Protein AF-A0A818PKW3-F1 (afdb_monomer)

Mean predicted aligned error: 14.07 Å

Sequence (128 aa):
MEVMKCEEEMNSKTYQTRYNPNQRHDAQWANEWRQYKWPSREHIVLNINLSKNLSPDHGSAIRADYCSFWLDFIPKIASATSNISDEETRWKHEFRQYQERIQQWDYYYTKYLELLEKNGEKLLNCIG

Secondary structure (DSSP, 8-state):
-HHHHHHHHHTSHHHHHHS-GGG-TT-TTTTT-PPP-TTT-EEE---TTTTT-SS--EEESTTHHHHHIIIIIHHHHHHHTTTHHHHHHHHHHHHHHHHHHHHHHHHHHHHHHHHHHHHHHHHHTT--

Solvent-accessible surface area (backbone atoms only — not comparable to full-atom values): 7620 Å² total; per-residue (Å²): 117,66,71,61,52,53,53,56,55,58,67,32,70,69,44,54,61,77,73,38,81,40,72,42,90,87,45,81,40,27,85,67,75,67,76,69,40,90,88,66,38,42,42,73,59,90,55,94,55,48,89,76,36,73,66,71,52,70,50,57,49,81,61,46,67,61,50,43,42,64,70,54,48,48,56,51,51,54,63,74,53,66,54,50,69,58,52,51,52,49,48,58,51,54,48,52,56,48,51,54,50,50,53,53,48,51,53,54,51,52,53,50,51,56,46,42,75,76,37,46,76,61,56,59,64,73,79,110

pLDDT: mean 80.1, std 14.11, range [45.66, 97.25]

Structure (mmCIF, N/CA/C/O backbone):
data_AF-A0A818PKW3-F1
#
_entry.id   AF-A0A818PKW3-F1
#
loop_
_atom_site.group_PDB
_atom_site.id
_atom_site.type_symbol
_atom_site.label_atom_id
_atom_site.label_alt_id
_atom_site.label_comp_id
_atom_site.label_asym_id
_atom_site.label_entity_id
_atom_site.label_seq_id
_atom_site.pdbx_PDB_ins_code
_atom_site.Cartn_x
_atom_site.Cartn_y
_atom_site.Cartn_z
_atom_site.occupancy
_atom_site.B_iso_or_equiv
_atom_site.auth_seq_id
_atom_site.auth_comp_id
_atom_site.auth_asym_id
_atom_site.auth_atom_id
_atom_site.pdbx_PDB_model_num
ATOM 1 N N . MET A 1 1 ? -3.828 -9.041 -21.443 1.00 46.94 1 MET A N 1
ATOM 2 C CA . MET A 1 1 ? -3.913 -9.358 -22.889 1.00 46.94 1 MET A CA 1
ATOM 3 C C . MET A 1 1 ? -3.325 -8.244 -23.755 1.00 46.94 1 MET A C 1
ATOM 5 O O . MET A 1 1 ? -2.745 -8.557 -24.781 1.00 46.94 1 MET A O 1
ATOM 9 N N . GLU A 1 2 ? -3.407 -6.974 -23.339 1.00 50.31 2 GLU A N 1
ATOM 10 C CA . GLU A 1 2 ? -2.844 -5.836 -24.093 1.00 50.31 2 GLU A CA 1
ATOM 11 C C . GLU A 1 2 ? -1.308 -5.758 -24.078 1.00 50.31 2 GLU A C 1
ATOM 13 O O . GLU A 1 2 ? -0.715 -5.494 -25.115 1.00 50.31 2 GLU A O 1
ATOM 18 N N . VAL A 1 3 ? -0.646 -6.083 -22.958 1.00 53.44 3 VAL A N 1
ATOM 19 C CA . VAL A 1 3 ? 0.834 -6.055 -22.869 1.00 53.44 3 VAL A CA 1
ATOM 20 C C . VAL A 1 3 ? 1.493 -7.025 -23.863 1.00 53.44 3 VAL A C 1
ATOM 22 O O . VAL A 1 3 ? 2.476 -6.668 -24.502 1.00 53.44 3 VAL A O 1
ATOM 25 N N . MET A 1 4 ? 0.907 -8.214 -24.061 1.00 53.56 4 MET A N 1
ATOM 26 C CA . MET A 1 4 ? 1.422 -9.206 -25.019 1.00 53.56 4 MET A CA 1
ATOM 27 C C . MET A 1 4 ? 1.264 -8.752 -26.478 1.00 53.56 4 MET A C 1
ATOM 29 O O . MET A 1 4 ? 2.144 -9.013 -27.288 1.00 53.56 4 MET A O 1
ATOM 33 N N . LYS A 1 5 ? 0.192 -8.014 -26.811 1.00 57.31 5 LYS A N 1
ATOM 34 C CA . LYS A 1 5 ? 0.007 -7.447 -28.159 1.00 57.31 5 LYS A CA 1
ATOM 35 C C . LYS A 1 5 ? 1.067 -6.395 -28.490 1.00 57.31 5 LYS A C 1
ATOM 37 O O . LYS A 1 5 ? 1.607 -6.404 -29.591 1.00 57.31 5 LYS A O 1
ATOM 42 N N . CYS A 1 6 ? 1.411 -5.532 -27.533 1.00 59.91 6 CYS A N 1
ATOM 43 C CA . CYS A 1 6 ? 2.473 -4.541 -27.726 1.00 59.91 6 CYS A CA 1
ATOM 44 C C . CYS A 1 6 ? 3.849 -5.199 -27.924 1.00 59.91 6 CYS A C 1
ATOM 46 O O . CYS A 1 6 ? 4.637 -4.742 -28.750 1.00 59.91 6 CYS A O 1
ATOM 48 N N . GLU A 1 7 ? 4.141 -6.284 -27.198 1.00 61.38 7 GLU A N 1
ATOM 49 C CA . GLU A 1 7 ? 5.390 -7.037 -27.376 1.00 61.38 7 GLU A CA 1
ATOM 50 C C . GLU A 1 7 ? 5.480 -7.697 -28.762 1.00 61.38 7 GLU A C 1
ATOM 52 O O . GLU A 1 7 ? 6.546 -7.675 -29.381 1.00 61.38 7 GLU A O 1
ATOM 57 N N . GLU A 1 8 ? 4.377 -8.237 -29.285 1.00 64.69 8 GLU A N 1
ATOM 58 C CA . GLU A 1 8 ? 4.316 -8.811 -30.636 1.00 64.69 8 GLU A CA 1
ATOM 59 C C . GLU A 1 8 ? 4.541 -7.752 -31.731 1.00 64.69 8 GLU A C 1
ATOM 61 O O . GLU A 1 8 ? 5.313 -7.982 -32.666 1.00 64.69 8 GLU A O 1
ATOM 66 N N . GLU A 1 9 ? 3.950 -6.562 -31.592 1.00 65.81 9 GLU A N 1
ATOM 67 C CA . GLU A 1 9 ? 4.135 -5.446 -32.532 1.00 65.81 9 GLU A CA 1
ATOM 68 C C . GLU A 1 9 ? 5.569 -4.888 -32.510 1.00 65.81 9 GLU A C 1
ATOM 70 O O . GLU A 1 9 ? 6.169 -4.668 -33.572 1.00 65.81 9 GLU A O 1
ATOM 75 N N . MET A 1 10 ? 6.163 -4.734 -31.318 1.00 62.53 10 MET A N 1
ATOM 76 C CA . MET A 1 10 ? 7.562 -4.312 -31.148 1.00 62.53 10 MET A CA 1
ATOM 77 C C . MET A 1 10 ? 8.569 -5.345 -31.676 1.00 62.53 10 MET A C 1
ATOM 79 O O . MET A 1 10 ? 9.674 -4.980 -32.085 1.00 62.53 10 MET A O 1
ATOM 83 N N . ASN A 1 11 ? 8.199 -6.628 -31.697 1.00 65.19 11 ASN A N 1
ATOM 84 C CA . ASN A 1 11 ? 9.014 -7.709 -32.256 1.00 65.19 11 ASN A CA 1
ATOM 85 C C . ASN A 1 11 ? 8.860 -7.879 -33.776 1.00 65.19 11 ASN A C 1
ATOM 87 O O . ASN A 1 11 ? 9.552 -8.706 -34.375 1.00 65.19 11 ASN A O 1
ATOM 91 N N . SER A 1 12 ? 7.997 -7.096 -34.432 1.00 72.69 12 SER A N 1
ATOM 92 C CA . SER A 1 12 ? 7.882 -7.127 -35.889 1.00 72.69 12 SER A CA 1
ATOM 93 C C . SER A 1 12 ? 9.168 -6.626 -36.565 1.00 72.69 12 SER A C 1
ATOM 95 O O . SER A 1 12 ? 9.779 -5.636 -36.152 1.00 72.69 12 SER A O 1
ATOM 97 N N . LYS A 1 13 ? 9.573 -7.282 -37.665 1.00 63.97 13 LYS A N 1
ATOM 98 C CA . LYS A 1 13 ? 10.783 -6.912 -38.430 1.00 63.97 13 LYS A CA 1
ATOM 99 C C . LYS A 1 13 ? 10.773 -5.444 -38.868 1.00 63.97 13 LYS A C 1
ATOM 101 O O . LYS A 1 13 ? 11.811 -4.790 -38.863 1.00 63.97 13 LYS A O 1
ATOM 106 N N . THR A 1 14 ? 9.606 -4.911 -39.217 1.00 63.41 14 THR A N 1
ATOM 107 C CA . THR A 1 14 ? 9.441 -3.520 -39.654 1.00 63.41 14 THR A CA 1
ATOM 108 C C . THR A 1 14 ? 9.712 -2.532 -38.516 1.00 63.41 14 THR A C 1
ATOM 110 O O . THR A 1 14 ? 10.406 -1.535 -38.725 1.00 63.41 14 THR A O 1
ATOM 113 N N . TYR A 1 15 ? 9.237 -2.830 -37.301 1.00 68.00 15 TYR A N 1
ATOM 114 C CA . TYR A 1 15 ? 9.481 -2.008 -36.115 1.00 68.00 15 TYR A CA 1
ATOM 115 C C . TYR A 1 15 ? 10.957 -2.055 -35.696 1.00 68.00 15 TYR A C 1
ATOM 117 O O . TYR A 1 15 ? 11.583 -1.013 -35.506 1.00 68.00 15 TYR A O 1
ATOM 125 N N . GLN A 1 16 ? 11.551 -3.254 -35.686 1.00 67.25 16 GLN A N 1
ATOM 126 C CA . GLN A 1 16 ? 12.975 -3.460 -35.402 1.00 67.25 16 GLN A CA 1
ATOM 127 C C . GLN A 1 16 ? 13.922 -2.886 -36.463 1.00 67.25 16 GLN A C 1
ATOM 129 O O . GLN A 1 16 ? 15.118 -2.783 -36.216 1.00 67.25 16 GLN A O 1
ATOM 134 N N . THR A 1 17 ? 13.433 -2.525 -37.648 1.00 65.69 17 THR A N 1
ATOM 135 C CA . THR A 1 17 ? 14.272 -1.861 -38.655 1.00 65.69 17 THR A CA 1
ATOM 136 C C . THR A 1 17 ? 14.178 -0.345 -38.509 1.00 65.69 17 THR A C 1
ATOM 138 O O . THR A 1 17 ? 15.187 0.339 -38.487 1.00 65.69 17 THR A O 1
ATOM 141 N N . ARG A 1 18 ? 12.977 0.217 -38.338 1.00 69.06 18 ARG A N 1
ATOM 142 C CA . ARG A 1 18 ? 12.809 1.679 -38.282 1.00 69.06 18 ARG A CA 1
ATOM 143 C C . ARG A 1 18 ? 13.199 2.303 -36.936 1.00 69.06 18 ARG A C 1
ATOM 145 O O . ARG A 1 18 ? 13.647 3.444 -36.911 1.00 69.06 18 ARG A O 1
ATOM 152 N N . TYR A 1 19 ? 13.005 1.584 -35.834 1.00 73.81 19 TYR A N 1
ATOM 153 C CA . TYR A 1 19 ? 13.139 2.123 -34.473 1.00 73.81 19 TYR A CA 1
ATOM 154 C C . TYR A 1 19 ? 14.294 1.491 -33.694 1.00 73.81 19 TYR A C 1
ATOM 156 O O . TYR A 1 19 ? 14.305 1.517 -32.465 1.00 73.81 19 TYR A O 1
ATOM 164 N N . ASN A 1 20 ? 15.265 0.906 -34.398 1.00 77.69 20 ASN A N 1
ATOM 165 C CA . ASN A 1 20 ? 16.414 0.278 -33.770 1.00 77.69 20 ASN A CA 1
ATOM 166 C C . ASN A 1 20 ? 17.574 1.273 -33.628 1.00 77.69 20 ASN A C 1
ATOM 168 O O . ASN A 1 20 ? 18.162 1.674 -34.637 1.00 77.69 20 ASN A O 1
ATOM 172 N N . PRO A 1 21 ? 17.935 1.654 -32.389 1.00 77.31 21 PRO A N 1
ATOM 173 C CA . PRO A 1 21 ? 18.985 2.637 -32.144 1.00 77.31 21 PRO A CA 1
ATOM 174 C C . PRO A 1 21 ? 20.372 2.156 -32.603 1.00 77.31 21 PRO A C 1
ATOM 176 O O . PRO A 1 21 ? 21.245 2.985 -32.839 1.00 77.31 21 PRO A O 1
ATOM 179 N N . ASN A 1 22 ? 20.549 0.848 -32.813 1.00 76.88 22 ASN A N 1
ATOM 180 C CA . ASN A 1 22 ? 21.770 0.230 -33.335 1.00 76.88 22 ASN A CA 1
ATOM 181 C C . ASN A 1 22 ? 22.009 0.486 -34.837 1.00 76.88 22 ASN A C 1
ATOM 183 O O . ASN A 1 22 ? 23.075 0.208 -35.359 1.00 76.88 22 ASN A O 1
ATOM 187 N N . GLN A 1 23 ? 21.053 1.025 -35.595 1.00 71.88 23 GLN A N 1
ATOM 188 C CA . GLN A 1 23 ? 21.251 1.206 -37.046 1.00 71.88 23 GLN A CA 1
ATOM 189 C C . GLN A 1 23 ? 22.004 2.490 -37.433 1.00 71.88 23 GLN A C 1
ATOM 191 O O . GLN A 1 23 ? 22.151 2.801 -38.616 1.00 71.88 23 GLN A O 1
ATOM 196 N N . ARG A 1 24 ? 22.497 3.255 -36.455 1.00 64.94 24 ARG A N 1
ATOM 197 C CA . ARG A 1 24 ? 23.310 4.448 -36.707 1.00 64.94 24 ARG A CA 1
ATOM 198 C C . ARG A 1 24 ? 24.747 4.069 -37.069 1.00 64.94 24 ARG A C 1
ATOM 200 O O . ARG A 1 24 ? 25.530 3.692 -36.210 1.00 64.94 24 ARG A O 1
ATOM 207 N N . HIS A 1 25 ? 25.100 4.216 -38.345 1.00 58.38 25 HIS A N 1
ATOM 208 C CA . HIS A 1 25 ? 26.431 3.895 -38.880 1.00 58.38 25 HIS A CA 1
ATOM 209 C C . HIS A 1 25 ? 27.585 4.750 -38.317 1.00 58.38 25 HIS A C 1
ATOM 211 O O . HIS A 1 25 ? 28.743 4.370 -38.465 1.00 58.38 25 HIS A O 1
ATOM 217 N N . ASP A 1 26 ? 27.291 5.894 -37.695 1.00 62.50 26 ASP A N 1
ATOM 218 C CA . ASP A 1 26 ? 28.260 6.831 -37.110 1.00 62.50 26 ASP A CA 1
ATOM 219 C C . ASP A 1 26 ? 28.554 6.569 -35.622 1.00 62.50 26 ASP A C 1
ATOM 221 O O . ASP A 1 26 ? 29.467 7.164 -35.047 1.00 62.50 26 ASP A O 1
ATOM 225 N N . ALA A 1 27 ? 27.795 5.678 -34.987 1.00 62.16 27 ALA A N 1
ATOM 226 C CA . ALA A 1 27 ? 27.904 5.386 -33.570 1.00 62.16 27 ALA A CA 1
ATOM 227 C C . ALA A 1 27 ? 28.806 4.169 -33.315 1.00 62.16 27 ALA A C 1
ATOM 229 O O . ALA A 1 27 ? 28.496 3.053 -33.716 1.00 62.16 27 ALA A O 1
ATOM 230 N N . GLN A 1 28 ? 29.897 4.350 -32.567 1.00 63.69 28 GLN A N 1
ATOM 231 C CA . GLN A 1 28 ? 30.770 3.236 -32.157 1.00 63.69 28 GLN A CA 1
ATOM 232 C C . GLN A 1 28 ? 30.053 2.200 -31.265 1.00 63.69 28 GLN A C 1
ATOM 234 O O . GLN A 1 28 ? 30.477 1.054 -31.200 1.00 63.69 28 GLN A O 1
ATOM 239 N N . TRP A 1 29 ? 28.929 2.579 -30.648 1.00 63.31 29 TRP A N 1
ATOM 240 C CA . TRP A 1 29 ? 28.078 1.737 -29.797 1.00 63.31 29 TRP A CA 1
ATOM 241 C C . TRP A 1 29 ? 26.956 1.011 -30.560 1.00 63.31 29 TRP A C 1
ATOM 243 O O . TRP A 1 29 ? 26.142 0.319 -29.947 1.00 63.31 29 TRP A O 1
ATOM 253 N N . ALA A 1 30 ? 26.887 1.169 -31.886 1.00 59.78 30 ALA A N 1
ATOM 254 C CA . ALA A 1 30 ? 25.769 0.770 -32.740 1.00 59.78 30 ALA A CA 1
ATOM 255 C C . ALA A 1 30 ? 25.454 -0.737 -32.780 1.00 59.78 30 ALA A C 1
ATOM 257 O O . ALA A 1 30 ? 24.583 -1.134 -33.524 1.00 59.78 30 ALA A O 1
ATOM 258 N N . ASN A 1 31 ? 26.096 -1.605 -32.001 1.00 63.44 31 ASN A N 1
ATOM 259 C CA . ASN A 1 31 ? 25.696 -3.015 -31.887 1.00 63.44 31 ASN A CA 1
ATOM 260 C C . ASN A 1 31 ? 25.425 -3.453 -30.442 1.00 63.44 31 ASN A C 1
ATOM 262 O O . ASN A 1 31 ? 25.160 -4.629 -30.196 1.00 63.44 31 ASN A O 1
ATOM 266 N N . GLU A 1 32 ? 25.485 -2.527 -29.485 1.00 73.81 32 GLU A N 1
ATOM 267 C CA . GLU A 1 32 ? 25.510 -2.869 -28.063 1.00 73.81 32 GLU A CA 1
ATOM 268 C C . GLU A 1 32 ? 24.195 -2.554 -27.341 1.00 73.81 32 GLU A C 1
ATOM 270 O O . GLU A 1 32 ? 23.945 -3.087 -26.261 1.00 73.81 32 GLU A O 1
ATOM 275 N N . TRP A 1 33 ? 23.271 -1.789 -27.939 1.00 79.94 33 TRP A N 1
ATOM 276 C CA . TRP A 1 33 ? 21.973 -1.523 -27.313 1.00 79.94 33 TRP A CA 1
ATOM 277 C C . TRP A 1 33 ? 21.061 -2.754 -27.397 1.00 79.94 33 TRP A C 1
ATOM 279 O O . TRP A 1 33 ? 20.365 -2.988 -28.387 1.00 79.94 33 TRP A O 1
ATOM 289 N N . ARG A 1 34 ? 21.036 -3.548 -26.326 1.00 80.88 34 ARG A N 1
ATOM 290 C CA . ARG A 1 34 ? 20.171 -4.729 -26.219 1.00 80.88 34 ARG A CA 1
ATOM 291 C C . ARG A 1 34 ? 18.699 -4.346 -26.114 1.00 80.88 34 ARG A C 1
ATOM 293 O O . ARG A 1 34 ? 18.326 -3.395 -25.428 1.00 80.88 34 ARG A O 1
ATOM 300 N N . GLN A 1 35 ? 17.849 -5.125 -26.775 1.00 81.88 35 GLN A N 1
ATOM 301 C CA . GLN A 1 35 ? 16.404 -4.976 -26.660 1.00 81.88 35 GLN A CA 1
ATOM 302 C C . GLN A 1 35 ? 15.955 -5.316 -25.233 1.00 81.88 35 GLN A C 1
ATOM 304 O O . GLN A 1 35 ? 16.334 -6.355 -24.692 1.00 81.88 35 GLN A O 1
ATOM 309 N N . TYR A 1 36 ? 15.092 -4.481 -24.657 1.00 83.88 36 TYR A N 1
ATOM 310 C CA 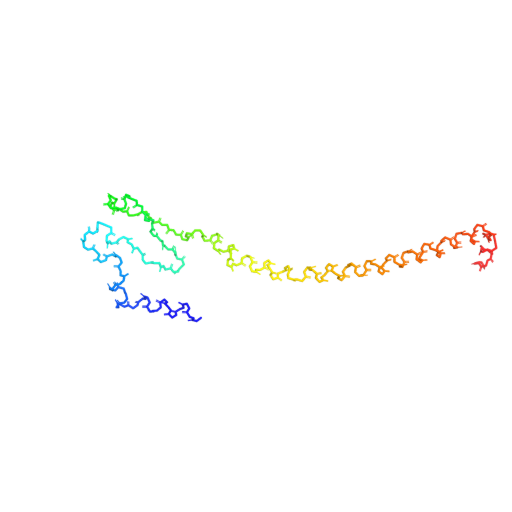. TYR A 1 36 ? 14.427 -4.802 -23.398 1.00 83.88 36 TYR A CA 1
ATOM 311 C C . TYR A 1 36 ? 13.576 -6.070 -23.567 1.00 83.88 36 TYR A C 1
ATOM 313 O O . TYR A 1 36 ? 12.720 -6.134 -24.451 1.00 83.88 36 TYR A O 1
ATOM 321 N N . LYS A 1 37 ? 13.803 -7.076 -22.718 1.00 84.62 37 LYS A N 1
ATOM 322 C CA . LYS A 1 37 ? 13.041 -8.332 -22.699 1.00 84.62 37 LYS A CA 1
ATOM 323 C C . LYS A 1 37 ? 12.651 -8.699 -21.279 1.00 84.62 37 LYS A C 1
ATOM 325 O O . LYS A 1 37 ? 13.436 -8.517 -20.353 1.00 84.62 37 LYS A O 1
ATOM 330 N N . TRP A 1 38 ? 11.472 -9.280 -21.099 1.00 81.38 38 TRP A N 1
ATOM 331 C CA . TRP A 1 38 ? 11.152 -9.974 -19.855 1.00 81.38 38 TRP A CA 1
ATOM 332 C C . TRP A 1 38 ? 11.774 -11.383 -19.856 1.00 81.38 38 TRP A C 1
ATOM 334 O O . TRP A 1 38 ? 11.771 -12.039 -20.896 1.00 81.38 38 TRP A O 1
ATOM 344 N N . PRO A 1 39 ? 12.326 -11.871 -18.727 1.00 82.44 39 PRO A N 1
ATOM 345 C CA . PRO A 1 39 ? 12.426 -11.221 -17.417 1.00 82.44 39 PRO A CA 1
ATOM 346 C C . PRO A 1 39 ? 13.725 -10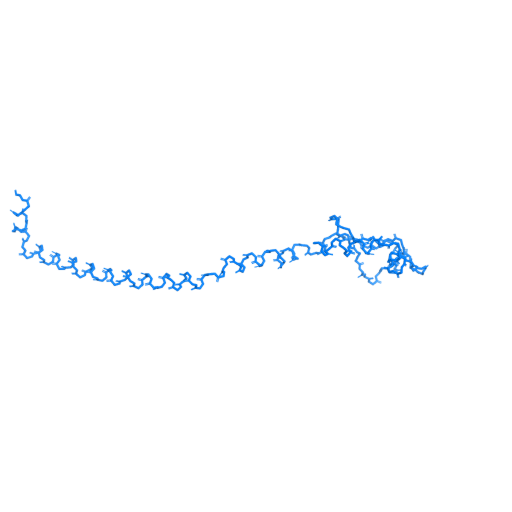.429 -17.187 1.00 82.44 39 PRO A C 1
ATOM 348 O O . PRO A 1 39 ? 13.896 -9.851 -16.114 1.00 82.44 39 PRO A O 1
ATOM 351 N N . SER A 1 40 ? 14.646 -10.407 -18.156 1.00 84.31 40 SER A N 1
ATOM 352 C CA . SER A 1 40 ? 15.990 -9.837 -17.979 1.00 84.31 40 SER A CA 1
ATOM 353 C C . SER A 1 40 ? 15.996 -8.321 -17.765 1.00 84.31 40 SER A C 1
ATOM 355 O O . SER A 1 40 ? 16.889 -7.813 -17.092 1.00 84.31 40 SER A O 1
ATOM 357 N N . ARG A 1 41 ? 14.995 -7.600 -18.286 1.00 87.44 41 ARG A N 1
ATOM 358 C CA . ARG A 1 41 ? 14.763 -6.154 -18.118 1.00 87.44 41 ARG A CA 1
ATOM 359 C C . ARG A 1 41 ? 16.024 -5.315 -18.307 1.00 87.44 41 ARG A C 1
ATOM 361 O O . ARG A 1 41 ? 16.319 -4.420 -17.510 1.00 87.44 41 ARG A O 1
ATOM 368 N N . GLU A 1 42 ? 16.798 -5.667 -19.325 1.00 89.44 42 GLU A N 1
ATOM 369 C CA . GLU A 1 42 ? 18.054 -4.998 -19.643 1.00 89.44 42 GLU A CA 1
ATOM 370 C C . GLU A 1 42 ? 17.798 -3.554 -20.088 1.00 89.44 42 GLU A C 1
ATOM 372 O O . GLU A 1 42 ? 16.832 -3.264 -20.796 1.00 89.44 42 GLU A O 1
ATOM 377 N N . HIS A 1 43 ? 18.677 -2.649 -19.674 1.00 87.75 43 HIS A N 1
ATOM 378 C CA . HIS A 1 43 ? 18.701 -1.262 -20.117 1.00 87.75 43 HIS A CA 1
ATOM 379 C C . HIS A 1 43 ? 20.144 -0.798 -20.326 1.00 87.75 43 HIS A C 1
ATOM 381 O O . HIS A 1 43 ? 21.090 -1.390 -19.807 1.00 87.75 43 HIS A O 1
ATOM 387 N N . ILE A 1 44 ? 20.299 0.271 -21.100 1.00 86.56 44 ILE A N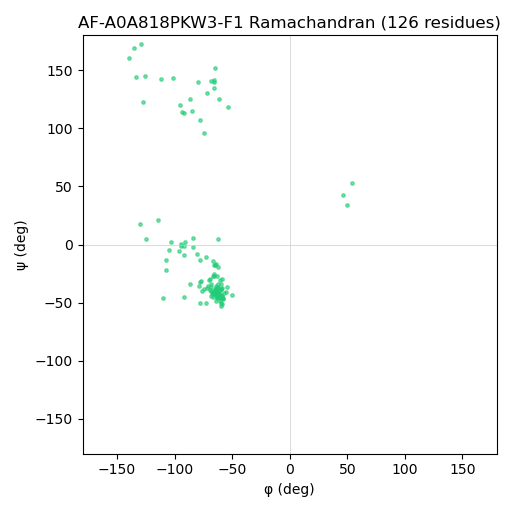 1
ATOM 388 C CA . ILE A 1 44 ? 21.568 0.968 -21.309 1.00 86.56 44 ILE A CA 1
ATOM 389 C C . ILE A 1 44 ? 21.597 2.227 -20.442 1.00 86.56 44 ILE A C 1
ATOM 391 O O . ILE A 1 44 ? 20.572 2.892 -20.269 1.00 86.56 44 ILE A O 1
ATOM 395 N N . VAL A 1 45 ? 22.763 2.569 -19.905 1.00 85.06 45 VAL A N 1
ATOM 396 C CA . VAL A 1 45 ? 22.973 3.830 -19.196 1.00 85.06 45 VAL A CA 1
ATOM 397 C C . VAL A 1 45 ? 23.508 4.857 -20.187 1.00 85.06 45 VAL A C 1
ATOM 399 O O . VAL A 1 45 ? 24.620 4.742 -20.700 1.00 85.06 45 VAL A O 1
ATOM 402 N N . LEU A 1 46 ? 22.708 5.887 -20.459 1.00 82.56 46 LEU A N 1
ATOM 403 C CA . LEU A 1 46 ? 23.110 6.986 -21.333 1.00 82.56 46 LEU A CA 1
ATOM 404 C C . LEU A 1 46 ? 23.893 8.024 -20.522 1.00 82.56 46 LEU A C 1
ATOM 406 O O . LEU A 1 46 ? 23.344 8.657 -19.621 1.00 82.56 46 LEU A O 1
ATOM 410 N N . ASN A 1 47 ? 25.176 8.206 -20.841 1.00 78.12 47 ASN A N 1
ATOM 411 C CA . ASN A 1 47 ? 26.046 9.189 -20.192 1.00 78.12 47 ASN A CA 1
ATOM 412 C C . ASN A 1 47 ? 26.885 9.977 -21.220 1.00 78.12 47 ASN A C 1
ATOM 414 O O . ASN A 1 47 ? 26.950 9.629 -22.397 1.00 78.12 47 ASN A O 1
ATOM 418 N N . ILE A 1 48 ? 27.544 11.052 -20.777 1.00 78.19 48 ILE A N 1
ATOM 419 C CA . ILE A 1 48 ? 28.347 11.937 -21.647 1.00 78.19 48 ILE A CA 1
ATOM 420 C C . ILE A 1 48 ? 29.594 11.270 -22.252 1.00 78.19 48 ILE A C 1
ATOM 422 O O . ILE A 1 48 ? 30.152 11.781 -23.220 1.00 78.19 48 ILE A O 1
ATOM 426 N N . ASN A 1 49 ? 30.036 10.141 -21.694 1.00 71.50 49 ASN A N 1
ATOM 427 C CA . ASN A 1 49 ? 31.182 9.375 -22.180 1.00 71.50 49 ASN A CA 1
ATOM 428 C C . ASN A 1 49 ? 30.766 8.242 -23.127 1.00 71.50 49 ASN A C 1
ATOM 430 O O . ASN A 1 49 ? 31.630 7.567 -23.674 1.00 71.50 49 ASN A O 1
ATOM 434 N N . LEU A 1 50 ? 29.467 8.065 -23.382 1.00 70.00 50 LEU A N 1
ATOM 435 C CA . LEU A 1 50 ? 28.936 7.013 -24.248 1.00 70.00 50 LEU A CA 1
ATOM 436 C C . LEU A 1 50 ? 29.486 7.084 -25.682 1.00 70.00 50 LEU A C 1
ATOM 438 O O . LEU A 1 50 ? 29.635 6.061 -26.334 1.00 70.00 50 LEU A O 1
ATOM 442 N N . SER A 1 51 ? 29.829 8.278 -26.175 1.00 64.88 51 SER A N 1
ATOM 443 C CA . SER A 1 51 ? 30.468 8.459 -27.489 1.00 64.88 51 SER A CA 1
ATOM 444 C C . SER A 1 51 ? 31.965 8.129 -27.510 1.00 64.88 51 SER A C 1
ATOM 446 O O . SER A 1 51 ? 32.544 8.034 -28.588 1.00 64.88 51 SER A O 1
ATOM 448 N N . LYS A 1 52 ? 32.595 7.991 -26.337 1.00 64.50 52 LYS A N 1
ATOM 449 C CA . LYS A 1 52 ? 34.027 7.700 -26.157 1.00 64.50 52 LYS A CA 1
ATOM 450 C C . LYS A 1 52 ? 34.283 6.268 -25.686 1.00 64.50 52 LYS A C 1
ATOM 452 O O . LYS A 1 52 ? 35.395 5.771 -25.837 1.00 64.50 52 LYS A O 1
ATOM 457 N N . ASN A 1 53 ? 33.279 5.634 -25.091 1.00 61.06 53 ASN A N 1
ATOM 458 C CA . ASN A 1 53 ? 33.351 4.266 -24.611 1.00 61.06 53 ASN A CA 1
ATOM 459 C C . ASN A 1 53 ? 32.999 3.314 -25.754 1.00 61.06 53 ASN A C 1
ATOM 461 O O . ASN A 1 53 ? 31.922 3.420 -26.334 1.00 61.06 53 ASN A O 1
ATOM 465 N N . LEU A 1 54 ? 33.896 2.367 -26.043 1.00 64.25 54 LEU A N 1
ATOM 466 C CA . LEU A 1 54 ? 33.621 1.306 -27.015 1.00 64.25 54 LEU A CA 1
ATOM 467 C C . LEU A 1 54 ? 32.463 0.410 -26.566 1.00 64.25 54 LEU A C 1
ATOM 469 O O . LEU A 1 54 ? 31.769 -0.109 -27.429 1.00 64.25 54 LEU A O 1
ATOM 473 N N . SER A 1 55 ? 32.233 0.290 -25.251 1.00 71.62 55 SER A N 1
ATOM 474 C CA . SER A 1 55 ? 31.117 -0.477 -24.703 1.00 71.62 55 SER A CA 1
ATOM 475 C C . SER A 1 55 ? 30.283 0.334 -23.708 1.00 71.62 55 SER A C 1
ATOM 477 O O . SER A 1 55 ? 30.843 0.852 -22.734 1.00 71.62 55 SER A O 1
ATOM 479 N N . PRO A 1 56 ? 28.964 0.492 -23.928 1.00 76.50 56 PRO A N 1
ATOM 480 C CA . PRO A 1 56 ? 28.066 1.137 -22.986 1.00 76.50 56 PRO A CA 1
ATOM 481 C C . PRO A 1 56 ? 27.931 0.378 -21.671 1.00 76.50 56 PRO A C 1
ATOM 483 O O . PRO A 1 56 ? 27.982 -0.850 -21.622 1.00 76.50 56 PRO A O 1
ATOM 486 N N . ASP A 1 57 ? 27.635 1.120 -20.608 1.00 83.38 57 ASP A N 1
ATOM 487 C CA . ASP A 1 57 ? 27.216 0.509 -19.355 1.00 83.38 57 ASP A CA 1
ATOM 488 C C . ASP A 1 57 ? 25.796 -0.047 -19.502 1.00 83.38 57 ASP A C 1
ATOM 490 O O . ASP A 1 57 ? 24.863 0.642 -19.934 1.00 83.38 57 ASP A O 1
ATOM 494 N N . HIS A 1 58 ? 25.630 -1.300 -19.094 1.00 85.19 58 HIS A N 1
ATOM 495 C CA . HIS A 1 58 ? 24.350 -1.990 -19.074 1.00 85.19 58 HIS A CA 1
ATOM 496 C C . HIS A 1 58 ? 23.907 -2.251 -17.643 1.00 85.19 58 HIS A C 1
ATOM 498 O O . HIS A 1 58 ? 24.704 -2.605 -16.776 1.00 85.19 58 HIS A O 1
ATOM 504 N N . GLY A 1 59 ? 22.606 -2.134 -17.416 1.00 86.62 59 GLY A N 1
ATOM 505 C CA . GLY A 1 59 ? 21.976 -2.535 -16.172 1.00 86.62 59 GLY A CA 1
ATOM 506 C C . GLY A 1 59 ? 20.782 -3.444 -16.424 1.00 86.62 59 GLY A C 1
ATOM 507 O O . GLY A 1 59 ? 20.321 -3.626 -17.55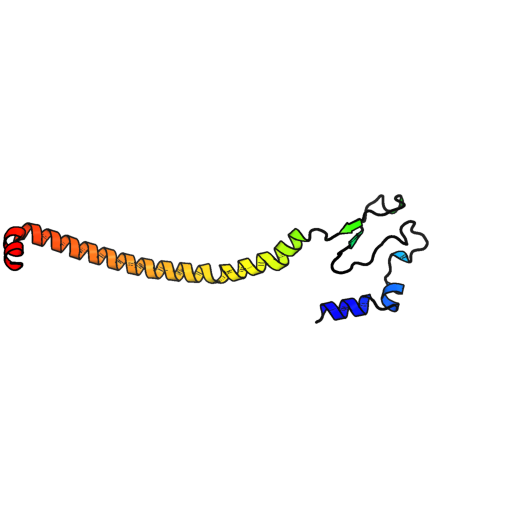0 1.00 86.62 59 GLY A O 1
ATOM 508 N N . SER A 1 60 ? 20.238 -3.990 -15.344 1.00 89.31 60 SER A N 1
ATOM 509 C CA . SER A 1 60 ? 18.983 -4.738 -15.349 1.00 89.31 60 SER A CA 1
ATOM 510 C C . SER A 1 60 ? 18.037 -4.135 -14.321 1.00 89.31 60 SER A C 1
ATOM 512 O O . SER A 1 60 ? 18.482 -3.663 -13.276 1.00 89.31 60 SER A O 1
ATOM 514 N N . ALA A 1 61 ? 16.738 -4.144 -14.629 1.00 87.81 61 ALA A N 1
ATOM 515 C CA . ALA A 1 61 ? 15.672 -3.886 -13.665 1.00 87.81 61 ALA A CA 1
ATOM 516 C C . ALA A 1 61 ? 15.844 -2.556 -12.897 1.00 87.81 61 ALA A C 1
ATOM 518 O O . ALA A 1 61 ? 15.819 -2.524 -11.664 1.00 87.81 61 ALA A O 1
ATOM 519 N N . ILE A 1 62 ? 16.023 -1.452 -13.637 1.00 90.19 62 ILE A N 1
ATOM 520 C CA . ILE A 1 62 ? 16.242 -0.122 -13.056 1.00 90.19 62 ILE A CA 1
ATOM 521 C C . ILE A 1 62 ? 15.139 0.231 -12.051 1.00 90.19 62 ILE A C 1
ATOM 523 O O . ILE A 1 62 ? 13.962 0.288 -12.401 1.00 90.19 62 ILE A O 1
ATOM 527 N N . ARG A 1 63 ? 15.535 0.445 -10.789 1.00 91.88 63 ARG A N 1
ATOM 528 C CA . ARG A 1 63 ? 14.641 0.786 -9.666 1.00 91.88 63 ARG A CA 1
ATOM 529 C C . ARG A 1 63 ? 13.422 -0.140 -9.541 1.00 91.88 63 ARG A C 1
ATOM 531 O O . ARG A 1 63 ? 12.335 0.311 -9.183 1.00 91.88 63 ARG A O 1
ATOM 538 N N . ALA A 1 64 ? 13.578 -1.426 -9.865 1.00 91.19 64 ALA A N 1
ATOM 539 C CA . ALA A 1 64 ? 12.468 -2.377 -9.838 1.00 91.19 64 ALA A CA 1
ATOM 540 C C . ALA A 1 64 ? 11.841 -2.526 -8.442 1.00 91.19 64 ALA A C 1
ATOM 542 O O . ALA A 1 64 ? 10.638 -2.745 -8.340 1.00 91.19 64 ALA A O 1
ATOM 543 N N . ASP A 1 65 ? 12.630 -2.347 -7.386 1.00 91.31 65 ASP A N 1
ATOM 544 C CA . ASP A 1 65 ? 12.184 -2.228 -5.999 1.00 91.31 65 ASP A CA 1
ATOM 545 C C . ASP A 1 65 ? 11.229 -1.038 -5.808 1.00 91.31 65 ASP A C 1
ATOM 547 O O . ASP A 1 65 ? 10.095 -1.234 -5.373 1.00 91.31 65 ASP A O 1
ATOM 551 N N . TYR A 1 66 ? 11.613 0.170 -6.232 1.00 93.94 66 TYR A N 1
ATOM 552 C CA . TYR A 1 66 ? 10.740 1.349 -6.181 1.00 93.94 66 TYR A CA 1
ATOM 553 C C . TYR A 1 66 ? 9.490 1.177 -7.050 1.00 93.94 66 TYR A C 1
ATOM 555 O O . TYR A 1 66 ? 8.398 1.558 -6.635 1.00 93.94 66 TYR A O 1
ATOM 563 N N . CYS A 1 67 ? 9.619 0.596 -8.245 1.00 93.00 67 CYS A N 1
ATOM 564 C CA . CYS A 1 67 ? 8.470 0.312 -9.102 1.00 93.00 67 CYS A CA 1
ATOM 565 C C . CYS A 1 67 ? 7.509 -0.675 -8.433 1.00 93.00 67 CYS A C 1
ATOM 567 O O . CYS A 1 67 ? 6.312 -0.413 -8.413 1.00 93.00 67 CYS A O 1
ATOM 569 N N . SER A 1 68 ? 8.013 -1.759 -7.835 1.00 93.94 68 SER A N 1
ATOM 570 C CA . SER A 1 68 ? 7.182 -2.723 -7.098 1.00 93.94 68 SER A CA 1
ATOM 571 C C . SER A 1 68 ? 6.528 -2.097 -5.865 1.00 93.94 68 SER A C 1
ATOM 573 O O . SER A 1 68 ? 5.367 -2.366 -5.564 1.00 93.94 68 SER A O 1
ATOM 575 N N . PHE A 1 69 ? 7.222 -1.183 -5.186 1.00 95.00 69 PHE A N 1
ATOM 576 C CA . PHE A 1 69 ? 6.654 -0.440 -4.072 1.00 95.00 69 PHE A CA 1
ATOM 577 C C . PHE A 1 69 ? 5.429 0.375 -4.515 1.00 95.00 69 PHE A C 1
ATOM 579 O O . PHE A 1 69 ? 4.354 0.268 -3.925 1.00 95.00 69 PHE A O 1
ATOM 586 N N . TRP A 1 70 ? 5.558 1.151 -5.591 1.00 95.56 70 TRP A N 1
ATOM 587 C CA . TRP 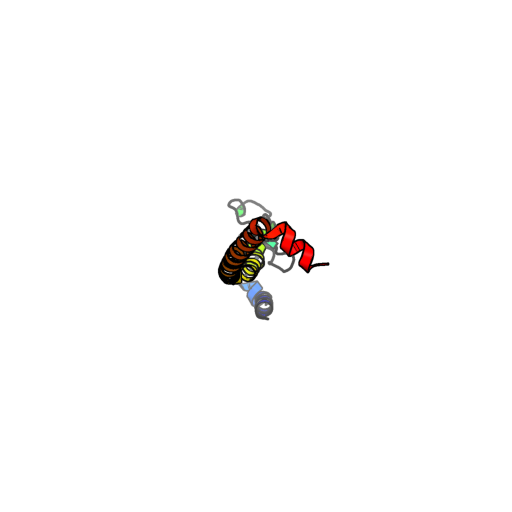A 1 70 ? 4.466 2.003 -6.064 1.00 95.56 70 TRP A CA 1
ATOM 588 C C . TRP A 1 70 ? 3.342 1.234 -6.762 1.00 95.56 70 TRP A C 1
ATOM 590 O O . TRP A 1 70 ? 2.179 1.589 -6.587 1.00 95.56 70 TRP A O 1
ATOM 600 N N . LEU A 1 71 ? 3.670 0.204 -7.543 1.00 94.81 71 LEU A N 1
ATOM 601 C CA . LEU A 1 71 ? 2.697 -0.530 -8.356 1.00 94.81 71 LEU A CA 1
ATOM 602 C C . LEU A 1 71 ? 2.016 -1.670 -7.595 1.00 94.81 71 LEU A C 1
ATOM 604 O O . LEU A 1 71 ? 0.836 -1.916 -7.824 1.00 94.81 71 LEU A O 1
ATOM 608 N N . ASP A 1 72 ? 2.722 -2.334 -6.677 1.00 94.44 72 ASP A N 1
ATOM 609 C CA . ASP A 1 72 ? 2.192 -3.509 -5.981 1.00 94.44 72 ASP A CA 1
ATOM 610 C C . ASP A 1 72 ? 1.897 -3.231 -4.507 1.00 94.44 72 ASP A C 1
ATOM 612 O O . ASP A 1 72 ? 0.849 -3.631 -4.000 1.00 94.44 72 ASP A O 1
ATOM 616 N N . PHE A 1 73 ? 2.817 -2.583 -3.787 1.00 95.31 73 PHE A N 1
ATOM 617 C CA . PHE A 1 73 ? 2.709 -2.441 -2.332 1.00 95.31 73 PHE A CA 1
ATOM 618 C C . PHE A 1 73 ? 1.709 -1.358 -1.909 1.00 95.31 73 PHE A C 1
ATOM 620 O O . PHE A 1 73 ? 0.822 -1.634 -1.100 1.00 95.31 73 PHE A O 1
ATOM 627 N N . ILE A 1 74 ? 1.805 -0.149 -2.471 1.00 95.88 74 ILE A N 1
ATOM 628 C CA . ILE A 1 74 ? 0.915 0.966 -2.112 1.00 95.88 74 ILE A CA 1
ATOM 629 C C . ILE A 1 74 ? -0.570 0.633 -2.341 1.00 95.88 74 ILE A C 1
ATOM 631 O O . ILE A 1 74 ? -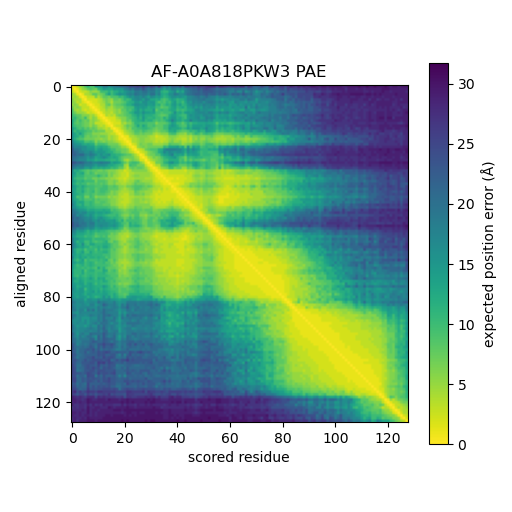1.353 0.844 -1.413 1.00 95.88 74 ILE A O 1
ATOM 635 N N . PRO A 1 75 ? -0.991 0.060 -3.487 1.00 95.88 75 PRO A N 1
ATOM 636 C CA . PRO A 1 75 ? -2.395 -0.299 -3.688 1.00 95.88 75 PRO A CA 1
ATOM 637 C C . PRO A 1 75 ? -2.903 -1.339 -2.682 1.00 95.88 75 PRO A C 1
ATOM 639 O O . PRO A 1 75 ? -4.032 -1.229 -2.204 1.00 95.88 75 PRO A O 1
ATOM 642 N N . LYS A 1 76 ? -2.065 -2.320 -2.313 1.00 94.19 76 LYS A N 1
ATOM 643 C CA . LYS A 1 76 ? -2.415 -3.328 -1.299 1.00 94.19 76 LYS A CA 1
ATOM 644 C C . LYS A 1 76 ? -2.651 -2.691 0.063 1.00 94.19 76 LYS A C 1
ATOM 646 O O . LYS A 1 76 ? -3.649 -3.010 0.702 1.00 94.19 76 LYS A O 1
ATOM 651 N N . ILE A 1 77 ? -1.769 -1.786 0.493 1.00 92.06 77 ILE A N 1
ATOM 652 C CA . ILE A 1 77 ? -1.962 -1.071 1.759 1.00 92.06 77 ILE A CA 1
ATOM 653 C C . ILE A 1 77 ? -3.203 -0.193 1.697 1.00 92.06 77 ILE A C 1
ATOM 655 O O . ILE A 1 77 ? -4.036 -0.305 2.585 1.00 92.06 77 ILE A O 1
ATOM 659 N N . ALA A 1 78 ? -3.373 0.612 0.646 1.00 91.94 78 ALA A N 1
ATOM 660 C CA . ALA A 1 78 ? -4.537 1.484 0.511 1.00 91.94 78 ALA A CA 1
ATOM 661 C C . ALA A 1 78 ? -5.857 0.699 0.606 1.00 91.94 78 ALA A C 1
ATOM 663 O O . ALA A 1 78 ? -6.783 1.133 1.289 1.00 91.94 78 ALA A O 1
ATOM 664 N N . SER A 1 79 ? -5.915 -0.482 -0.019 1.00 91.44 79 SER A N 1
ATOM 665 C CA . SER A 1 79 ? -7.058 -1.391 0.083 1.00 91.44 79 SER A CA 1
ATOM 666 C C . SER A 1 79 ? -7.215 -2.008 1.472 1.00 91.44 79 SER A C 1
ATOM 668 O O . SER A 1 79 ? -8.340 -2.160 1.929 1.00 91.44 79 SER A O 1
ATOM 670 N N . ALA A 1 80 ? -6.128 -2.396 2.139 1.00 87.31 80 ALA A N 1
ATOM 671 C CA . ALA A 1 80 ? -6.195 -2.975 3.481 1.00 87.31 80 ALA A CA 1
ATOM 672 C C . ALA A 1 80 ? -6.616 -1.943 4.536 1.00 87.31 80 ALA A C 1
ATOM 674 O O . ALA A 1 80 ? -7.239 -2.293 5.531 1.00 87.31 80 ALA A O 1
ATOM 675 N N . THR A 1 81 ? -6.284 -0.670 4.318 1.00 88.50 81 THR A N 1
ATOM 676 C CA . THR A 1 81 ? -6.596 0.428 5.237 1.00 88.50 81 THR A CA 1
ATOM 677 C C . THR A 1 81 ? -7.890 1.161 4.891 1.00 88.50 81 THR A C 1
ATOM 679 O O . THR A 1 81 ? -8.234 2.129 5.566 1.00 88.50 81 THR A O 1
ATOM 682 N N . SER A 1 82 ? -8.605 0.754 3.837 1.00 87.94 82 SER A N 1
ATOM 683 C CA . SER A 1 82 ? -9.723 1.537 3.296 1.00 87.94 82 SER A CA 1
ATOM 684 C C . SER A 1 82 ? -10.908 1.660 4.253 1.00 87.94 82 SER A C 1
ATOM 686 O O . SER A 1 82 ? -11.672 2.610 4.143 1.00 87.94 82 SER A O 1
ATOM 688 N N . ASN A 1 83 ? -11.076 0.710 5.174 1.00 86.25 83 ASN A N 1
ATOM 689 C CA . ASN A 1 83 ? -12.184 0.663 6.130 1.00 86.25 83 ASN A CA 1
ATOM 690 C C . ASN A 1 83 ? -11.793 1.117 7.548 1.00 86.25 83 ASN A C 1
ATOM 692 O O . ASN A 1 83 ? -12.637 1.080 8.441 1.00 86.25 83 ASN A O 1
ATOM 696 N N . ILE A 1 84 ? -10.547 1.550 7.782 1.00 85.69 84 ILE A N 1
ATOM 697 C CA . ILE A 1 84 ? -10.071 1.902 9.131 1.00 85.69 84 ILE A CA 1
ATOM 698 C C . ILE A 1 84 ? -10.916 3.021 9.753 1.00 85.69 84 ILE A C 1
ATOM 700 O O . ILE A 1 84 ? -11.225 2.958 10.940 1.00 85.69 84 ILE A O 1
ATOM 704 N N . SER A 1 85 ? -11.353 4.010 8.968 1.00 84.06 85 SER A N 1
ATOM 705 C CA . SER A 1 85 ? -12.232 5.085 9.454 1.00 84.06 85 SER A CA 1
ATOM 706 C C . SER A 1 85 ? -13.591 4.572 9.929 1.00 84.06 85 SER A C 1
ATOM 708 O O . SER A 1 85 ? -14.147 5.074 10.910 1.00 84.06 85 SER A O 1
ATOM 710 N N . ASP A 1 86 ? -14.128 3.563 9.249 1.00 87.56 86 ASP A N 1
ATOM 711 C CA . ASP A 1 86 ? -15.435 2.986 9.551 1.00 87.56 86 ASP A CA 1
ATOM 712 C C . ASP A 1 86 ? -15.338 2.094 10.789 1.00 87.56 86 ASP A C 1
ATOM 714 O O .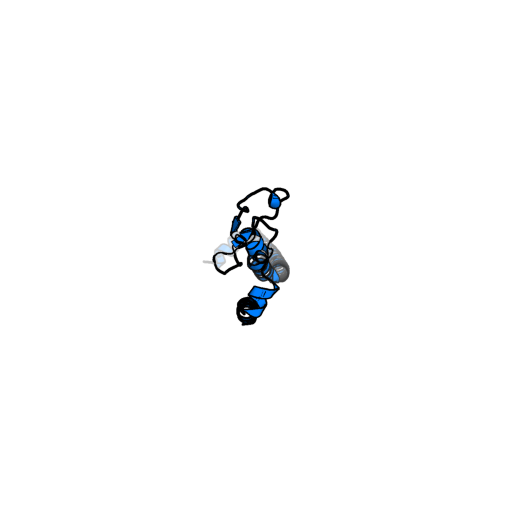 ASP A 1 86 ? -16.196 2.145 11.672 1.00 87.56 86 ASP A O 1
ATOM 718 N N . GLU A 1 87 ? -14.252 1.327 10.904 1.00 90.75 87 GLU A N 1
ATOM 719 C CA . GLU A 1 87 ? -13.955 0.529 12.092 1.00 90.75 87 GLU A CA 1
ATOM 720 C C . GLU A 1 87 ? -13.681 1.399 13.322 1.00 90.75 87 GLU A C 1
ATOM 722 O O . GLU A 1 87 ? -14.203 1.105 14.397 1.00 90.75 87 GLU A O 1
ATOM 727 N N . GLU A 1 88 ? -12.945 2.504 13.175 1.00 89.06 88 GLU A N 1
ATOM 728 C CA . GLU A 1 88 ? -12.731 3.474 14.252 1.00 89.06 88 GLU A CA 1
ATOM 729 C C . GLU A 1 88 ? -14.058 4.107 14.693 1.00 89.06 88 GLU A C 1
ATOM 731 O O . GLU A 1 88 ? -14.326 4.259 15.888 1.00 89.06 88 GLU A O 1
ATOM 736 N N . THR A 1 89 ? -14.924 4.440 13.734 1.00 90.38 89 THR A N 1
ATOM 737 C CA . THR A 1 89 ? -16.261 4.977 14.010 1.00 90.38 89 THR A CA 1
ATOM 738 C C . THR A 1 89 ? -17.123 3.965 14.766 1.00 90.38 89 THR A C 1
ATOM 740 O O . THR A 1 89 ? -17.741 4.318 15.776 1.00 90.38 89 THR A O 1
ATOM 743 N N . ARG A 1 90 ? -17.122 2.696 14.333 1.00 94.19 90 ARG A N 1
ATOM 744 C CA . ARG A 1 90 ? -17.829 1.597 15.006 1.00 94.19 90 ARG A CA 1
ATOM 745 C C . ARG A 1 90 ? -17.313 1.399 16.428 1.00 94.19 90 ARG A C 1
ATOM 747 O O . ARG A 1 90 ? -18.110 1.393 17.364 1.00 94.19 90 ARG A O 1
ATOM 754 N N . TRP A 1 91 ? -15.995 1.331 16.605 1.00 94.94 91 TRP A N 1
ATOM 755 C CA . TRP A 1 91 ? -15.369 1.201 17.918 1.00 94.94 91 TRP A CA 1
ATOM 756 C C . TRP A 1 91 ? -15.756 2.356 18.851 1.00 94.94 91 TRP A C 1
ATOM 758 O O . TRP A 1 91 ? -16.180 2.113 19.978 1.00 94.94 91 TRP A O 1
ATOM 768 N N . LYS A 1 92 ? -15.716 3.613 18.383 1.00 94.12 92 LYS A N 1
ATOM 769 C CA . LYS A 1 92 ? -16.139 4.785 19.180 1.00 94.12 92 LYS A CA 1
ATOM 770 C C . LYS A 1 92 ? -17.599 4.708 19.624 1.00 94.12 92 LYS A C 1
ATOM 772 O O . LYS A 1 92 ? -17.950 5.238 20.681 1.00 94.12 92 LYS A O 1
ATOM 777 N N . HIS A 1 93 ? -18.466 4.121 18.806 1.00 96.06 93 HIS A N 1
ATOM 778 C CA . HIS A 1 93 ? -19.869 3.926 19.151 1.00 96.06 93 HIS A CA 1
ATOM 779 C C . HIS A 1 93 ? -20.042 2.819 20.201 1.00 96.06 93 HIS A C 1
ATOM 781 O O . HIS A 1 93 ? -20.654 3.051 21.242 1.00 96.06 93 HIS A O 1
ATOM 787 N N . GLU A 1 94 ? -19.448 1.645 19.978 1.00 96.38 94 GLU A N 1
ATOM 788 C CA . GLU A 1 94 ? -19.480 0.522 20.927 1.00 96.38 94 GLU A CA 1
ATOM 789 C C . GLU A 1 94 ? -18.858 0.889 22.279 1.00 96.38 94 GLU A C 1
ATOM 791 O O . GLU A 1 94 ? -19.382 0.526 23.334 1.00 96.38 94 GLU A O 1
ATOM 796 N N . PHE A 1 95 ? -17.776 1.666 22.258 1.00 95.88 95 PHE A N 1
ATOM 797 C CA . PHE A 1 95 ? -17.104 2.142 23.457 1.00 95.88 95 PHE A CA 1
ATOM 798 C C . PHE A 1 95 ? -18.001 3.062 24.291 1.00 95.88 95 PHE A C 1
ATOM 800 O O . PHE A 1 95 ? -18.076 2.888 25.505 1.00 95.88 95 PHE A O 1
ATOM 807 N N . ARG A 1 96 ? -18.753 3.978 23.663 1.00 95.81 96 ARG A N 1
ATOM 808 C CA . ARG A 1 96 ? -19.733 4.817 24.377 1.00 95.81 96 ARG A CA 1
ATOM 809 C C . ARG A 1 96 ? -20.801 3.978 25.078 1.00 95.81 96 ARG A C 1
ATOM 811 O O . ARG A 1 96 ? -21.048 4.176 26.263 1.00 95.81 96 ARG A O 1
ATOM 818 N N . GLN A 1 97 ? -21.357 2.981 24.391 1.00 96.50 97 GLN A N 1
ATOM 819 C CA . GLN A 1 97 ? -22.332 2.069 25.001 1.00 96.50 97 GLN A CA 1
ATOM 820 C C . GLN A 1 97 ? -21.732 1.251 26.151 1.00 96.50 97 GLN A C 1
ATOM 822 O O . GLN A 1 97 ? -22.392 0.979 27.152 1.00 96.50 97 GLN A O 1
ATOM 827 N N . TYR A 1 98 ? -20.476 0.826 26.015 1.00 96.12 98 TYR A N 1
ATOM 828 C CA . TYR A 1 98 ? -19.764 0.148 27.091 1.00 96.12 98 TYR A CA 1
ATOM 829 C C . TYR A 1 98 ? -19.590 1.058 28.314 1.00 96.12 98 TYR A C 1
ATOM 831 O O . TYR A 1 98 ? -19.841 0.612 29.432 1.00 96.12 98 TYR A O 1
ATOM 839 N N . GLN A 1 99 ? -19.237 2.331 28.116 1.00 96.19 99 GLN A N 1
ATOM 840 C CA . GLN A 1 99 ? -19.116 3.297 29.211 1.00 96.19 99 GLN A CA 1
ATOM 841 C C . GLN A 1 99 ? -20.437 3.491 29.964 1.00 96.19 99 GLN A C 1
ATOM 843 O O . GLN A 1 99 ? -20.433 3.480 31.193 1.00 96.19 99 GLN A O 1
ATOM 848 N N . GLU A 1 100 ? -21.562 3.596 29.254 1.00 95.38 100 GLU A N 1
ATOM 849 C CA . GLU A 1 100 ? -22.892 3.683 29.874 1.00 95.38 100 GLU A CA 1
ATOM 850 C C . GLU A 1 100 ? -23.194 2.454 30.744 1.00 95.38 100 GLU A C 1
ATOM 852 O O . GLU A 1 100 ? -23.648 2.586 31.882 1.00 95.38 100 GLU A O 1
ATOM 857 N N . ARG A 1 101 ? -22.880 1.246 30.252 1.00 96.19 101 ARG A N 1
ATOM 858 C CA . ARG A 1 101 ? -23.056 0.007 31.027 1.00 96.19 101 ARG A CA 1
ATOM 859 C C . ARG A 1 101 ? -22.176 -0.033 32.271 1.00 96.19 101 ARG A C 1
ATOM 861 O O . ARG A 1 101 ? -22.640 -0.477 33.317 1.00 96.19 101 ARG A O 1
ATOM 868 N N . ILE A 1 102 ? -20.930 0.429 32.178 1.00 96.19 102 ILE A N 1
ATOM 869 C CA . ILE A 1 102 ? -20.023 0.489 33.331 1.00 96.19 102 ILE A CA 1
ATOM 870 C C . ILE A 1 102 ? -20.534 1.472 34.386 1.00 96.19 102 ILE A C 1
ATOM 872 O O . ILE A 1 102 ? -20.502 1.143 35.566 1.00 96.19 102 ILE A O 1
ATOM 876 N N . GLN A 1 103 ? -21.076 2.625 33.988 1.00 95.81 103 GLN A N 1
ATOM 877 C CA . GLN A 1 103 ? -21.688 3.569 34.933 1.00 95.81 103 GLN A CA 1
ATOM 878 C C . GLN A 1 103 ? -22.916 2.977 35.633 1.00 95.81 103 GLN A C 1
ATOM 880 O O . GLN A 1 103 ? -23.083 3.133 36.840 1.00 95.81 103 GLN A O 1
ATOM 885 N N . GLN A 1 104 ? -23.774 2.269 34.894 1.00 96.00 104 GLN A N 1
ATOM 886 C CA . GLN A 1 104 ? -24.916 1.573 35.491 1.00 96.00 104 GLN A CA 1
ATOM 887 C C . GLN A 1 104 ? -24.464 0.480 36.460 1.00 96.00 104 GLN A C 1
ATOM 889 O O . GLN A 1 104 ? -25.010 0.361 37.555 1.00 96.00 104 GLN A O 1
ATOM 894 N N . TRP A 1 105 ? -23.460 -0.307 36.071 1.00 96.62 105 TRP A N 1
ATOM 895 C CA . TRP A 1 105 ? -22.886 -1.332 36.933 1.00 96.62 105 TRP A CA 1
ATOM 896 C C . TRP A 1 105 ? -22.330 -0.726 38.224 1.00 96.62 105 TRP A C 1
ATOM 898 O O . TRP A 1 105 ? -22.662 -1.215 39.299 1.00 96.62 105 TRP A O 1
ATOM 908 N N . ASP A 1 106 ? -21.576 0.370 38.130 1.00 97.25 106 ASP A N 1
ATOM 909 C CA . ASP A 1 106 ? -21.011 1.085 39.280 1.00 97.25 106 ASP A CA 1
ATOM 910 C C . ASP A 1 106 ? -22.103 1.587 40.239 1.00 97.25 106 ASP A C 1
ATOM 912 O O . ASP A 1 106 ? -22.028 1.377 41.453 1.00 97.25 106 ASP A O 1
ATOM 916 N N . TYR A 1 107 ? -23.189 2.144 39.692 1.00 96.31 107 TYR A N 1
ATOM 917 C CA . TYR A 1 107 ? -24.359 2.547 40.473 1.00 96.31 107 TYR A CA 1
ATOM 918 C C . TYR A 1 107 ? -24.987 1.371 41.238 1.00 96.31 107 TYR A C 1
ATOM 920 O O . TYR A 1 107 ? -25.217 1.461 42.449 1.00 96.31 107 TYR A O 1
ATOM 928 N N . TYR A 1 108 ? -25.276 0.260 40.551 1.00 95.50 108 TYR A N 1
ATOM 929 C CA . TYR A 1 108 ? -25.906 -0.904 41.180 1.00 95.50 108 TYR A CA 1
ATOM 930 C C . TYR A 1 108 ? -24.981 -1.596 42.179 1.00 95.50 108 TYR A C 1
ATOM 932 O O . TYR A 1 108 ? -25.444 -2.054 43.224 1.00 95.50 108 TYR A O 1
ATOM 940 N N . TYR A 1 109 ? -23.686 -1.648 41.884 1.00 94.94 109 TYR A N 1
ATOM 941 C CA . TYR A 1 109 ? -22.689 -2.219 42.773 1.00 94.94 109 TYR A CA 1
ATOM 942 C C . TYR A 1 109 ? -22.545 -1.387 44.052 1.00 94.94 109 TYR A C 1
ATOM 944 O O . TYR A 1 109 ? -22.601 -1.936 45.150 1.00 94.94 109 TYR A O 1
ATOM 952 N N . THR A 1 110 ? -22.484 -0.059 43.934 1.00 96.00 110 THR A N 1
ATOM 953 C CA . THR A 1 110 ? -22.457 0.850 45.091 1.00 96.00 110 THR A CA 1
ATOM 954 C C . THR A 1 110 ? -23.702 0.674 45.963 1.00 96.00 110 THR A C 1
ATOM 956 O O . THR A 1 110 ? -23.600 0.486 47.173 1.00 96.00 110 THR A O 1
ATOM 959 N N . LYS A 1 111 ? -24.890 0.622 45.348 1.00 92.94 111 LYS A N 1
ATOM 960 C CA . LYS A 1 111 ? -26.154 0.316 46.040 1.00 92.94 111 LYS A CA 1
ATOM 961 C C . LYS A 1 111 ? -26.124 -1.025 46.772 1.00 92.94 111 LYS A C 1
ATOM 963 O O . LYS A 1 111 ? -26.652 -1.134 47.876 1.00 92.94 111 LYS A O 1
ATOM 968 N N . TYR A 1 112 ? -25.551 -2.050 46.149 1.00 89.62 112 TYR A N 1
ATOM 969 C CA . TYR A 1 112 ? -25.406 -3.368 46.758 1.00 89.62 112 TYR A CA 1
ATOM 970 C C . TYR A 1 112 ? -24.503 -3.318 47.998 1.00 89.62 112 TYR A C 1
ATOM 972 O O . TYR A 1 112 ? -24.879 -3.864 49.036 1.00 89.62 112 TYR A O 1
ATOM 980 N N . LEU A 1 113 ? -23.375 -2.604 47.929 1.00 91.12 113 LEU A N 1
ATOM 981 C CA . LEU A 1 113 ? -22.488 -2.403 49.077 1.00 91.12 113 LEU A CA 1
ATOM 982 C C . LEU A 1 113 ? -23.189 -1.666 50.229 1.00 91.12 113 LEU A C 1
ATOM 984 O O . LEU A 1 113 ? -23.131 -2.131 51.364 1.00 91.12 113 LEU A O 1
ATOM 988 N N . GLU A 1 114 ? -23.935 -0.593 49.949 1.00 90.19 114 GLU A N 1
ATOM 989 C CA . GLU A 1 114 ? -24.708 0.126 50.977 1.00 90.19 114 GLU A CA 1
ATOM 990 C C . GLU A 1 114 ? -25.746 -0.771 51.676 1.00 90.19 114 GLU A C 1
ATOM 9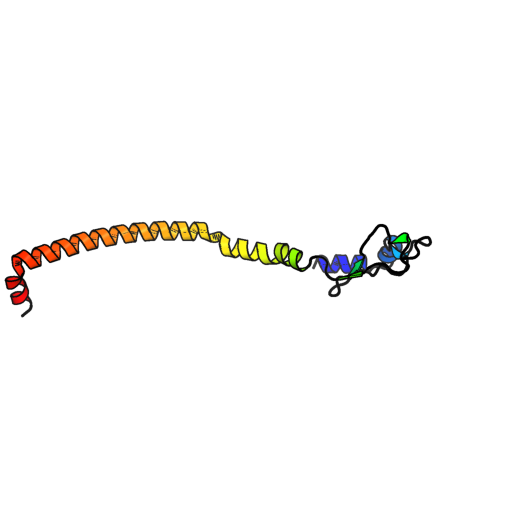92 O O . GLU A 1 114 ? -25.996 -0.647 52.879 1.00 90.19 114 GLU A O 1
ATOM 997 N N . LEU A 1 115 ? -26.394 -1.667 50.922 1.00 86.38 115 LEU A N 1
ATOM 998 C CA . LEU A 1 115 ? -27.366 -2.615 51.472 1.00 86.38 115 LEU A CA 1
ATOM 999 C C . LEU A 1 115 ? -26.696 -3.669 52.354 1.00 86.38 115 LEU A C 1
ATOM 1001 O O . LEU A 1 115 ? -27.256 -4.017 53.396 1.00 86.38 115 LEU A O 1
ATOM 1005 N N . LEU A 1 116 ? -25.518 -4.155 51.959 1.00 85.62 116 LEU A N 1
ATOM 1006 C CA . LEU A 1 116 ? -24.717 -5.067 52.771 1.00 85.62 116 LEU A CA 1
ATOM 1007 C C . LEU A 1 116 ? -24.249 -4.409 54.070 1.00 85.62 116 LEU A C 1
ATOM 1009 O O . LEU A 1 116 ? -24.355 -5.030 55.121 1.00 85.62 116 LEU A O 1
ATOM 1013 N N . GLU A 1 117 ? -23.793 -3.158 54.037 1.00 84.88 117 GLU A N 1
ATOM 1014 C CA . GLU A 1 117 ? -23.387 -2.445 55.256 1.00 84.88 117 GLU A CA 1
ATOM 1015 C C . GLU A 1 117 ? -24.562 -2.232 56.219 1.00 84.88 117 GLU A C 1
ATOM 1017 O O . GLU A 1 117 ? -24.418 -2.402 57.428 1.00 84.88 117 GLU A O 1
ATOM 1022 N N . LYS A 1 118 ? -25.753 -1.904 55.698 1.00 80.94 118 LYS A N 1
ATOM 1023 C CA . LYS A 1 118 ? -26.944 -1.652 56.529 1.00 80.94 118 LYS A CA 1
ATOM 1024 C C . LYS A 1 118 ? -27.615 -2.917 57.060 1.00 80.94 118 LYS A C 1
ATOM 1026 O O . LYS A 1 118 ? -28.229 -2.868 58.121 1.00 80.94 118 LYS A O 1
ATOM 1031 N N . ASN A 1 119 ? -27.559 -4.023 56.317 1.00 75.81 119 ASN A N 1
ATOM 1032 C CA . ASN A 1 119 ? -28.342 -5.233 56.595 1.00 75.81 119 ASN A CA 1
ATOM 1033 C C . ASN A 1 119 ? -27.507 -6.525 56.604 1.00 75.81 119 ASN A C 1
ATOM 1035 O O . ASN A 1 119 ? -28.085 -7.606 56.485 1.00 75.81 119 ASN A O 1
ATOM 1039 N N . GLY A 1 120 ? -26.180 -6.441 56.734 1.00 66.62 120 GLY A N 1
ATOM 1040 C CA . GLY A 1 120 ? -25.254 -7.568 56.558 1.00 66.62 120 GLY A CA 1
ATOM 1041 C C . GLY A 1 120 ? -25.628 -8.825 57.348 1.00 66.62 120 GLY A C 1
ATOM 1042 O O . GLY A 1 120 ? -25.664 -9.913 56.780 1.00 66.62 120 GLY A O 1
ATOM 1043 N N . GLU A 1 121 ? -26.032 -8.678 58.613 1.00 62.84 121 GLU A N 1
ATOM 1044 C CA . GLU A 1 121 ? -26.479 -9.806 59.449 1.00 62.84 121 GLU A CA 1
ATOM 1045 C C . GLU A 1 121 ? -27.836 -10.399 59.021 1.00 62.84 121 GLU A C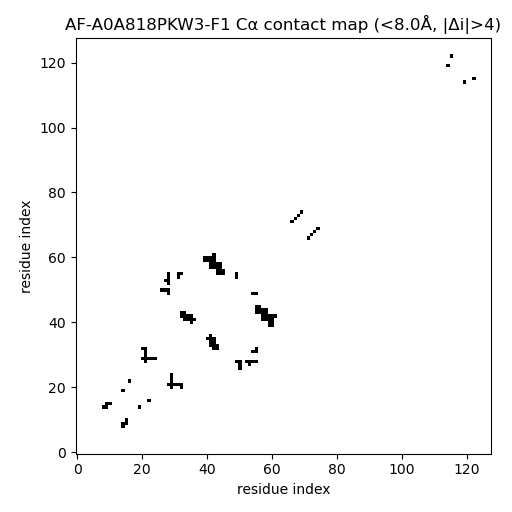 1
ATOM 1047 O O . GLU A 1 121 ? -28.063 -11.597 59.167 1.00 62.84 121 GLU A O 1
ATOM 1052 N N . LYS A 1 122 ? -28.748 -9.596 58.455 1.00 63.31 122 LYS A N 1
ATOM 1053 C CA . LYS A 1 122 ? -30.054 -10.077 57.963 1.00 63.31 122 LYS A CA 1
ATOM 1054 C C . LYS A 1 122 ? -29.950 -10.763 56.603 1.00 63.31 122 LYS A C 1
ATOM 1056 O O . LYS A 1 122 ? -30.667 -11.727 56.370 1.00 63.31 122 LYS A O 1
ATOM 1061 N N . LEU A 1 123 ? -29.071 -10.286 55.720 1.00 59.88 123 LEU A N 1
ATOM 1062 C CA . LEU A 1 123 ? -28.869 -10.867 54.388 1.00 59.88 123 LEU A CA 1
ATOM 1063 C C . LEU A 1 123 ? -28.165 -12.232 54.448 1.00 59.88 123 LEU A C 1
ATOM 1065 O O . LEU A 1 123 ? -28.533 -13.125 53.689 1.00 59.88 123 LEU A O 1
ATOM 1069 N N . LEU A 1 124 ? -27.231 -12.429 55.387 1.00 59.44 124 LEU A N 1
ATOM 1070 C CA . LEU A 1 124 ? -26.599 -13.732 55.654 1.00 59.44 124 LEU A CA 1
ATOM 1071 C C . LEU A 1 124 ? -27.606 -14.798 56.124 1.00 59.44 124 LEU A C 1
ATOM 1073 O O . LEU A 1 124 ? -27.487 -15.958 55.742 1.00 59.44 124 LEU A O 1
ATOM 1077 N N . ASN A 1 125 ? -28.636 -14.399 56.875 1.00 57.53 125 ASN A N 1
ATOM 1078 C CA . ASN A 1 125 ? -29.677 -15.302 57.379 1.00 57.53 125 ASN A CA 1
ATOM 1079 C C . ASN A 1 125 ? -30.775 -15.643 56.354 1.00 57.53 125 ASN A C 1
ATOM 1081 O O . ASN A 1 125 ? -31.617 -16.486 56.639 1.00 57.53 125 ASN A O 1
ATOM 1085 N N . CYS A 1 126 ? -30.800 -14.996 55.183 1.00 57.44 126 CYS A N 1
ATOM 1086 C CA . CYS A 1 126 ? -31.739 -15.321 54.100 1.00 57.44 126 CYS A CA 1
ATOM 1087 C C . CYS A 1 126 ? -31.142 -16.261 53.036 1.00 57.44 126 CYS A C 1
ATOM 1089 O O . CYS A 1 126 ? -31.853 -16.647 52.111 1.00 57.44 126 CYS A O 1
ATOM 1091 N N . ILE A 1 127 ? -29.848 -16.588 53.137 1.00 58.75 127 ILE A N 1
ATOM 1092 C CA . ILE A 1 127 ? -29.128 -17.495 52.222 1.00 58.75 127 ILE A CA 1
ATOM 1093 C C . ILE A 1 127 ? -28.874 -18.873 52.885 1.00 58.75 127 ILE A C 1
ATOM 1095 O O . ILE A 1 127 ? -28.399 -19.794 52.223 1.00 58.75 127 ILE A O 1
ATOM 1099 N N . GLY A 1 128 ? -29.227 -19.032 54.169 1.00 45.66 128 GLY A N 1
ATOM 1100 C CA . GLY A 1 128 ? -29.331 -20.325 54.864 1.00 45.66 128 GLY A CA 1
ATOM 1101 C C . GLY A 1 128 ? -30.765 -20.833 54.895 1.00 45.66 128 GLY A C 1
ATOM 1102 O O . GLY A 1 128 ? -30.930 -22.072 54.892 1.00 45.66 128 GLY A O 1
#

Radius of gyration: 37.24 Å; Cα contacts (8 Å, |Δi|>4): 70; chains: 1; bounding box: 66×32×99 Å

Foldseek 3Di:
DVVVVVVVVCPDPVNCVPVQQLPDPLALASPAADDQDPPFRKGFDDDPCNRVDNHTDMDHCVPVVVVCCVPPVVVVVCVVCVCVVVVVVVCVVVVVVVVVVVVVVVVVVVVVVVCCVVQVVVVVVVVD